Protein AF-A0A9E2TN38-F1 (afdb_monomer)

Mean predicted aligned error: 9.74 Å

pLDDT: mean 82.42, std 18.98, range [33.12, 97.62]

Solvent-accessible surface area (backbone atoms only — not comparable to full-atom values): 7279 Å² total; per-residue (Å²): 132,86,80,56,70,66,29,65,78,67,72,39,54,69,67,56,50,52,53,54,35,73,73,31,70,67,49,45,53,52,51,51,49,50,50,48,44,53,52,50,49,54,51,50,53,52,35,33,77,68,70,55,26,79,51,73,49,82,45,96,49,91,95,54,53,38,27,42,36,30,42,86,90,41,82,42,79,38,77,75,68,48,71,71,44,96,57,72,71,48,88,74,89,35,68,48,62,57,83,76,68,97,63,82,68,82,67,94,68,86,79,73,86,77,77,131

Nearest PDB structures (foldseek):
  2ost-assembly1_D  TM=7.278E-01  e=1.821E-01  Synechocystis sp. PCC 6803
  1f2u-assembly1_D  TM=4.866E-01  e=2.113E+00  Pyrococcus furiosus
  5z58-assembly1_A  TM=6.249E-01  e=6.099E+00  Homo sapiens
  5z57-assembly1_A  TM=6.249E-01  e=9.076E+00  Homo sapiens
  5z56-assembly1_A  TM=6.249E-01  e=9.076E+00  Homo sapiens

Foldseek 3Di:
DDADVVCVVVVHGPVVVVVVCVVDPLSVQVVVQVVQLVVVVVVLVVCVVVVQWVDKDADPDPPAARMWTQGPNDTDGHHGWDFPDPDQDDPVGDTHTDPDDPDPPPDPDPPDPDDD

Secondary structure (DSSP, 8-state):
----HHHHHTTS-HHHHHHHHHH-HHHHHHHHHHHHHHHHHHHHHHHHHTTS-S-EEE---TTS-SEEEEETTEEEEE----BS-SS--STTT---B----S---SS---------

Sequence (116 aa):
MRTHPLEHDLNADASDILSAIQKGFRTIIDVKGKLAEYFLLKEIQRLKRKGLVAEFVWTDKDGQPDFLVECQGHPLKIECKNIRSRQLFRSPPSYRIELQKTRNSKDGTNTRGSTK

Radius of gyration: 17.98 Å; Cα contacts (8 Å, |Δi|>4): 111; chains: 1; bounding box: 35×46×44 Å

Structure (mmCIF, N/CA/C/O backbone):
data_AF-A0A9E2TN38-F1
#
_entry.id   AF-A0A9E2TN38-F1
#
loop_
_atom_site.group_PDB
_atom_site.id
_atom_site.type_symbol
_atom_site.label_atom_id
_atom_site.label_alt_id
_atom_site.label_comp_id
_atom_site.label_asym_id
_atom_site.label_entity_id
_atom_site.label_seq_id
_atom_site.pdbx_PDB_ins_code
_atom_site.Cartn_x
_atom_site.Cartn_y
_atom_site.Cartn_z
_atom_site.occupancy
_atom_site.B_iso_or_equiv
_atom_site.auth_seq_id
_atom_site.auth_comp_id
_atom_site.auth_asym_id
_atom_site.auth_atom_id
_atom_site.pdbx_PDB_model_num
ATOM 1 N N . MET A 1 1 ? 1.215 -22.970 -13.091 1.00 54.19 1 MET A N 1
ATOM 2 C CA . MET A 1 1 ? 1.605 -21.816 -12.251 1.00 54.19 1 MET A CA 1
ATOM 3 C C . MET A 1 1 ? 0.444 -20.840 -12.240 1.00 54.19 1 MET A C 1
ATOM 5 O O . MET A 1 1 ? -0.165 -20.662 -13.285 1.00 54.19 1 MET A O 1
ATOM 9 N N . ARG A 1 2 ? 0.078 -20.281 -11.083 1.00 76.38 2 ARG A N 1
ATOM 10 C CA . ARG A 1 2 ? -0.948 -19.233 -11.017 1.00 76.38 2 ARG A CA 1
ATOM 11 C C . ARG A 1 2 ? -0.258 -17.913 -11.348 1.00 76.38 2 ARG A C 1
ATOM 13 O O . ARG A 1 2 ? 0.601 -17.500 -10.578 1.00 76.38 2 ARG A O 1
ATOM 20 N N . THR A 1 3 ? -0.592 -17.319 -12.486 1.00 84.12 3 THR A N 1
ATOM 21 C CA . THR A 1 3 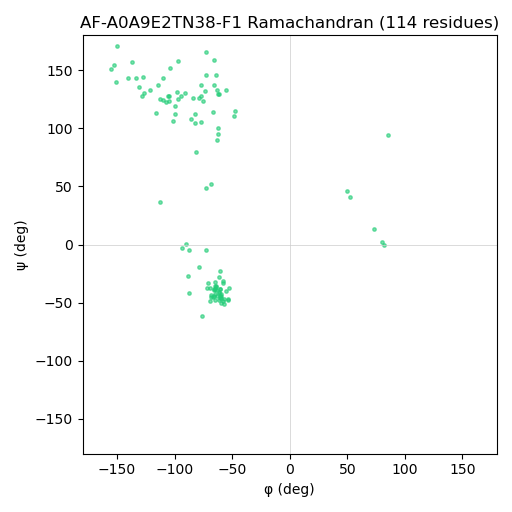? -0.102 -15.994 -12.874 1.00 84.12 3 THR A CA 1
ATOM 22 C C . THR A 1 3 ? -0.651 -14.944 -11.915 1.00 84.12 3 THR A C 1
ATOM 24 O O . THR A 1 3 ? -1.808 -15.004 -11.482 1.00 84.12 3 THR A O 1
ATOM 27 N N . HIS A 1 4 ? 0.208 -14.017 -11.512 1.00 91.62 4 HIS A N 1
ATOM 28 C CA . HIS A 1 4 ? -0.164 -12.904 -10.659 1.00 91.62 4 HIS A CA 1
ATOM 29 C C . HIS A 1 4 ? -0.901 -11.852 -11.509 1.00 91.62 4 HIS A C 1
ATOM 31 O O . HIS A 1 4 ? -0.439 -11.549 -12.604 1.00 91.62 4 HIS A O 1
ATOM 37 N N . PRO A 1 5 ? -2.007 -11.242 -11.037 1.00 94.69 5 PRO A N 1
ATOM 38 C CA . PRO A 1 5 ? -2.753 -10.246 -11.821 1.00 94.69 5 PRO A CA 1
ATOM 39 C C . PRO A 1 5 ? -1.882 -9.103 -12.360 1.00 94.69 5 PRO A C 1
ATOM 41 O O . PRO A 1 5 ? -2.020 -8.704 -13.507 1.00 94.69 5 PRO A O 1
ATOM 44 N N . LEU A 1 6 ? -0.901 -8.660 -11.569 1.00 93.75 6 LEU A N 1
ATOM 45 C CA . LEU A 1 6 ? 0.049 -7.624 -11.986 1.00 93.75 6 LEU A CA 1
ATOM 46 C C . LEU A 1 6 ? 0.899 -8.013 -13.212 1.00 93.75 6 LEU A C 1
ATOM 48 O O . LEU A 1 6 ? 1.313 -7.127 -13.947 1.00 93.75 6 LEU A O 1
ATOM 52 N N . GLU A 1 7 ? 1.154 -9.305 -13.447 1.00 96.25 7 GLU A N 1
ATOM 53 C CA . GLU A 1 7 ? 1.858 -9.757 -14.660 1.00 96.25 7 GLU A CA 1
ATOM 54 C C . GLU A 1 7 ? 1.024 -9.479 -15.915 1.00 96.25 7 GLU A C 1
ATOM 56 O O . GLU A 1 7 ? 1.544 -9.045 -16.941 1.00 96.25 7 GLU A O 1
ATOM 61 N N . HIS A 1 8 ? -0.294 -9.664 -15.814 1.00 95.25 8 HIS A N 1
ATOM 62 C CA . HIS A 1 8 ? -1.226 -9.308 -16.877 1.00 95.25 8 HIS A CA 1
ATOM 63 C C . HIS A 1 8 ? -1.319 -7.786 -17.045 1.00 95.25 8 HIS A C 1
ATOM 65 O O . HIS A 1 8 ? -1.176 -7.284 -18.157 1.00 95.25 8 HIS A O 1
ATOM 71 N N . ASP A 1 9 ? -1.502 -7.044 -15.950 1.00 95.25 9 ASP A N 1
ATOM 72 C CA . ASP A 1 9 ? -1.697 -5.588 -16.000 1.00 95.25 9 ASP A CA 1
ATOM 73 C C . ASP A 1 9 ? -0.466 -4.836 -16.525 1.00 95.25 9 ASP A C 1
ATOM 75 O O . ASP A 1 9 ? -0.600 -3.806 -17.185 1.00 95.25 9 ASP A O 1
ATOM 79 N N . LEU A 1 10 ? 0.737 -5.350 -16.249 1.00 95.19 10 LEU A N 1
ATOM 80 C CA . LEU A 1 10 ? 1.997 -4.784 -16.738 1.00 95.19 10 LEU A CA 1
ATOM 81 C C . LEU A 1 10 ? 2.481 -5.413 -18.049 1.00 95.19 10 LEU A C 1
ATOM 83 O O . LEU A 1 10 ? 3.491 -4.961 -18.587 1.00 95.19 10 LEU A O 1
ATOM 87 N N . ASN A 1 11 ? 1.772 -6.421 -18.566 1.00 96.31 11 ASN A N 1
ATOM 88 C CA . ASN A 1 11 ? 2.134 -7.161 -19.773 1.00 96.31 11 ASN A CA 1
ATOM 89 C C . ASN A 1 11 ? 3.597 -7.655 -19.757 1.00 96.31 11 ASN A C 1
ATOM 91 O O . ASN A 1 11 ? 4.346 -7.483 -20.720 1.00 96.31 11 ASN A O 1
ATOM 95 N N . ALA A 1 12 ? 4.015 -8.225 -18.628 1.00 95.88 12 ALA A N 1
ATOM 96 C CA . ALA A 1 12 ? 5.362 -8.738 -18.399 1.00 95.88 12 ALA A CA 1
ATOM 97 C C . ALA A 1 12 ? 5.321 -9.815 -17.309 1.00 95.88 12 ALA A C 1
ATOM 99 O O . ALA A 1 12 ? 4.479 -9.758 -16.413 1.00 95.88 12 ALA A O 1
ATOM 100 N N . ASP A 1 13 ? 6.230 -10.787 -17.351 1.00 96.25 13 ASP A N 1
ATOM 101 C CA . ASP A 1 13 ? 6.327 -11.767 -16.270 1.00 96.25 13 ASP A CA 1
ATOM 102 C C . ASP A 1 13 ? 6.944 -11.160 -14.996 1.00 96.25 13 ASP A C 1
ATOM 104 O O . ASP A 1 13 ? 7.536 -10.074 -14.993 1.00 96.25 13 ASP A O 1
ATOM 108 N N . ALA A 1 14 ? 6.804 -11.865 -13.874 1.00 95.50 14 ALA A N 1
ATOM 109 C CA . ALA A 1 14 ? 7.311 -11.410 -12.588 1.00 95.50 14 ALA A CA 1
ATOM 110 C C . ALA A 1 14 ? 8.827 -11.151 -12.598 1.00 95.50 14 ALA A C 1
ATOM 112 O O . ALA A 1 14 ? 9.291 -10.247 -11.902 1.00 95.50 14 ALA A O 1
ATOM 113 N N . SER A 1 15 ? 9.606 -11.917 -13.367 1.00 96.44 15 SER A N 1
ATOM 114 C CA . SER A 1 15 ? 11.058 -11.745 -13.449 1.00 96.44 15 SER A CA 1
ATOM 115 C C . SER A 1 15 ? 11.415 -10.432 -14.145 1.00 96.44 15 SER A C 1
ATOM 117 O O . SER A 1 15 ? 12.240 -9.667 -13.633 1.00 96.44 15 SER A O 1
ATOM 119 N N . ASP A 1 16 ? 10.756 -10.127 -15.260 1.00 97.25 16 ASP A N 1
ATOM 120 C CA . ASP A 1 16 ? 10.933 -8.877 -15.995 1.00 97.25 16 ASP A CA 1
ATOM 121 C C . ASP A 1 16 ? 10.470 -7.668 -15.175 1.00 97.25 16 ASP A C 1
ATOM 123 O O . ASP A 1 16 ? 11.190 -6.667 -15.090 1.00 97.25 16 ASP A O 1
ATOM 127 N N . ILE A 1 17 ? 9.331 -7.772 -14.478 1.00 96.81 17 ILE A N 1
ATOM 128 C CA . ILE A 1 17 ? 8.829 -6.718 -13.579 1.00 96.81 17 ILE A CA 1
ATOM 129 C C . ILE A 1 17 ? 9.842 -6.425 -12.467 1.00 96.81 17 ILE A C 1
ATOM 131 O O . ILE A 1 17 ? 10.203 -5.267 -12.234 1.00 96.81 17 ILE A O 1
ATOM 135 N N . LEU A 1 18 ? 10.332 -7.459 -11.778 1.00 96.94 18 LEU A N 1
ATOM 136 C CA . LEU A 1 18 ? 11.302 -7.296 -10.693 1.00 96.94 18 LEU A CA 1
ATOM 137 C C . LEU A 1 18 ? 12.636 -6.741 -11.208 1.00 96.94 18 LEU A C 1
ATOM 139 O O . LEU A 1 18 ? 13.226 -5.866 -10.567 1.00 96.94 18 LEU A O 1
ATOM 143 N N . SER A 1 19 ? 13.073 -7.179 -12.390 1.00 97.50 19 SER A N 1
ATOM 144 C CA . SER A 1 19 ? 14.274 -6.668 -13.058 1.00 97.50 19 SER A CA 1
ATOM 145 C C . SER A 1 19 ? 14.135 -5.192 -13.442 1.00 97.50 19 SER A C 1
ATOM 147 O O . SER A 1 19 ? 15.086 -4.418 -13.294 1.00 97.50 19 SER A O 1
ATOM 149 N N . ALA A 1 20 ? 12.954 -4.770 -13.900 1.00 96.44 20 ALA A N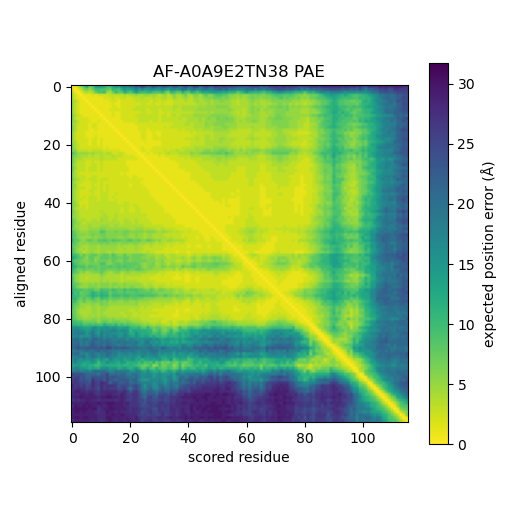 1
ATOM 150 C CA . ALA A 1 20 ? 12.654 -3.373 -14.195 1.00 96.44 20 ALA A CA 1
ATOM 151 C C . ALA A 1 20 ? 12.652 -2.513 -12.920 1.00 96.44 20 ALA A C 1
ATOM 153 O O . ALA A 1 20 ? 13.286 -1.455 -12.895 1.00 96.44 20 ALA A O 1
ATOM 154 N N . ILE A 1 21 ? 12.020 -2.989 -11.837 1.00 96.31 21 ILE A N 1
ATOM 155 C CA . ILE A 1 21 ? 12.036 -2.320 -10.526 1.00 96.31 21 ILE A CA 1
ATOM 156 C C . ILE A 1 21 ? 13.476 -2.145 -10.038 1.00 96.31 21 ILE A C 1
ATOM 158 O O . ILE A 1 21 ? 13.856 -1.038 -9.668 1.00 96.31 21 ILE A O 1
ATOM 162 N N . GLN A 1 22 ? 14.296 -3.201 -10.082 1.00 95.75 22 GLN A N 1
ATOM 163 C CA . GLN A 1 22 ? 15.682 -3.174 -9.604 1.00 95.75 22 GLN 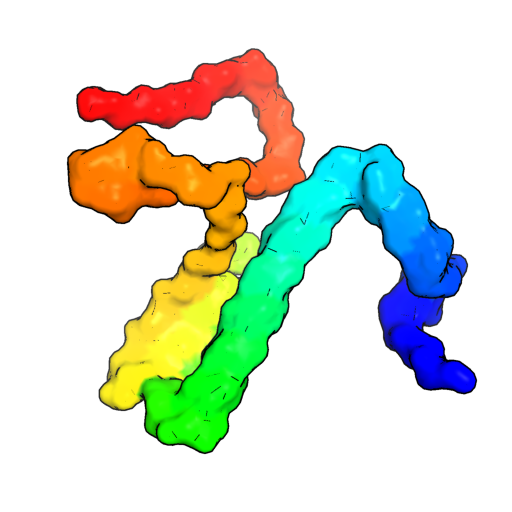A CA 1
ATOM 164 C C . GLN A 1 22 ? 16.544 -2.107 -10.303 1.00 95.75 22 GLN A C 1
ATOM 166 O O . GLN A 1 22 ? 17.455 -1.549 -9.691 1.00 95.75 22 GLN A O 1
ATOM 171 N N . LYS A 1 23 ? 16.271 -1.801 -11.575 1.00 95.00 23 LYS A N 1
ATOM 172 C CA . LYS A 1 23 ? 17.019 -0.791 -12.341 1.00 95.00 23 LYS A CA 1
ATOM 173 C C . LYS A 1 23 ? 16.595 0.649 -12.022 1.00 95.00 23 LYS A C 1
ATOM 175 O O . LYS A 1 23 ? 17.354 1.578 -12.289 1.00 95.00 23 LYS A O 1
ATOM 180 N N . GLY A 1 24 ? 15.409 0.859 -11.449 1.00 91.06 24 GLY A N 1
ATOM 181 C CA . GLY A 1 24 ? 14.864 2.185 -11.158 1.00 91.06 24 GLY A CA 1
ATOM 182 C C . GLY A 1 24 ? 15.000 2.575 -9.688 1.00 91.06 24 GLY A C 1
ATOM 183 O O . GLY A 1 24 ? 14.213 2.126 -8.862 1.00 91.06 24 GLY A O 1
ATOM 184 N N . PHE A 1 25 ? 15.920 3.490 -9.347 1.00 87.69 25 PHE A N 1
ATOM 185 C CA . PHE A 1 25 ? 16.082 3.956 -7.956 1.00 87.69 25 PHE A CA 1
ATOM 186 C C . PHE A 1 25 ? 14.765 4.463 -7.342 1.00 87.69 25 PHE A C 1
ATOM 188 O O . PHE A 1 25 ? 14.411 4.059 -6.238 1.00 87.69 25 PHE A O 1
ATOM 195 N N . ARG A 1 26 ? 14.012 5.306 -8.066 1.00 88.25 26 ARG A N 1
ATOM 196 C CA . ARG A 1 26 ? 12.709 5.818 -7.599 1.00 88.25 26 ARG A CA 1
ATOM 197 C C . ARG A 1 26 ? 11.698 4.690 -7.413 1.00 88.25 26 ARG A C 1
ATOM 199 O O . ARG A 1 26 ? 11.075 4.617 -6.364 1.00 88.25 26 ARG A O 1
ATOM 206 N N . THR A 1 27 ? 11.636 3.767 -8.370 1.00 93.06 27 THR A N 1
ATOM 207 C CA . THR A 1 27 ? 10.753 2.600 -8.320 1.00 93.06 27 THR A CA 1
ATOM 208 C C . THR A 1 27 ? 11.038 1.722 -7.103 1.00 93.06 27 THR A C 1
ATOM 210 O O . THR A 1 27 ? 10.107 1.312 -6.421 1.00 93.06 27 THR A O 1
ATOM 213 N N . ILE A 1 28 ? 12.310 1.479 -6.765 1.00 92.88 28 ILE A N 1
ATOM 214 C CA . ILE A 1 28 ? 12.677 0.743 -5.544 1.00 92.88 28 ILE A CA 1
ATOM 215 C C . ILE A 1 28 ? 12.148 1.451 -4.295 1.00 92.88 28 ILE A C 1
ATOM 217 O O . ILE A 1 28 ? 11.645 0.787 -3.390 1.00 92.88 28 ILE A O 1
ATOM 221 N N . ILE A 1 29 ? 12.295 2.776 -4.209 1.00 88.69 29 ILE A N 1
ATOM 222 C CA . ILE A 1 29 ? 11.823 3.548 -3.053 1.00 88.69 29 ILE A CA 1
ATOM 223 C C . ILE A 1 29 ? 10.293 3.505 -2.955 1.00 88.69 29 ILE A C 1
ATOM 225 O O . ILE A 1 29 ? 9.772 3.217 -1.878 1.00 88.69 29 ILE A O 1
ATOM 229 N N . ASP A 1 30 ? 9.582 3.685 -4.069 1.00 90.38 30 ASP A N 1
ATOM 230 C CA . ASP A 1 30 ? 8.117 3.601 -4.115 1.00 90.38 30 ASP A CA 1
ATOM 231 C C . ASP A 1 30 ? 7.621 2.206 -3.709 1.00 90.38 30 ASP A C 1
ATOM 233 O O . ASP A 1 30 ? 6.766 2.071 -2.830 1.00 90.38 30 ASP A O 1
ATOM 237 N N . VAL A 1 31 ? 8.220 1.147 -4.268 1.00 93.81 31 VAL A N 1
ATOM 238 C CA . VAL A 1 31 ? 7.894 -0.246 -3.924 1.00 93.81 31 VAL A CA 1
ATOM 239 C C . VAL A 1 31 ? 8.177 -0.524 -2.451 1.00 93.81 31 VAL A C 1
ATOM 241 O O . VAL A 1 31 ? 7.365 -1.163 -1.786 1.00 93.81 31 VAL A O 1
ATOM 244 N N . LYS A 1 32 ? 9.286 -0.02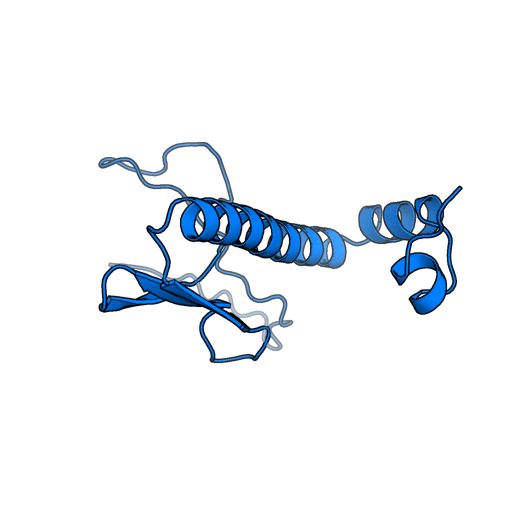0 -1.894 1.00 91.62 32 LYS A N 1
ATOM 245 C CA . LYS A 1 32 ? 9.562 -0.135 -0.454 1.00 91.62 32 LYS A CA 1
ATOM 246 C C . LYS A 1 32 ? 8.476 0.534 0.381 1.00 91.62 32 LYS A C 1
ATOM 248 O O . LYS A 1 32 ? 8.047 -0.058 1.370 1.00 91.62 32 LYS A O 1
ATOM 253 N N . GLY A 1 33 ? 8.059 1.749 0.022 1.00 91.25 33 GLY A N 1
ATOM 254 C CA . GLY A 1 33 ? 6.973 2.463 0.701 1.00 91.25 33 GLY A CA 1
ATOM 255 C C . GLY A 1 33 ? 5.682 1.646 0.699 1.00 91.25 33 GLY A C 1
ATOM 256 O O . GLY A 1 33 ? 5.141 1.339 1.760 1.00 91.25 33 GLY A O 1
ATOM 257 N N . LYS A 1 34 ? 5.274 1.168 -0.480 1.00 93.38 34 LYS A N 1
ATOM 258 C CA . LYS A 1 34 ? 4.061 0.358 -0.639 1.00 93.38 34 LYS A CA 1
ATOM 259 C C . LYS A 1 34 ? 4.128 -0.992 0.067 1.00 93.38 34 LYS A C 1
ATOM 261 O O . LYS A 1 34 ? 3.135 -1.431 0.641 1.00 93.38 34 LYS A O 1
ATOM 266 N N . LEU A 1 35 ? 5.292 -1.640 0.098 1.00 94.50 35 LEU A N 1
ATOM 267 C CA . LEU A 1 35 ? 5.486 -2.865 0.877 1.00 94.50 35 LEU A CA 1
ATOM 268 C C . LEU A 1 35 ? 5.343 -2.621 2.384 1.00 94.50 35 LEU A C 1
ATOM 270 O O . LEU A 1 35 ? 4.808 -3.483 3.078 1.00 94.50 35 LEU A O 1
ATOM 274 N N . ALA A 1 36 ? 5.775 -1.465 2.893 1.00 92.75 36 ALA A N 1
ATOM 275 C CA . ALA A 1 36 ? 5.607 -1.117 4.302 1.00 92.75 36 ALA A CA 1
ATOM 276 C C . ALA A 1 36 ? 4.125 -0.967 4.674 1.00 92.75 36 ALA A C 1
ATOM 278 O O . ALA A 1 36 ? 3.674 -1.589 5.638 1.00 92.75 36 ALA A O 1
ATOM 279 N N . GLU A 1 37 ? 3.357 -0.226 3.867 1.00 95.06 37 GLU A N 1
ATOM 280 C CA . GLU A 1 37 ? 1.899 -0.119 4.014 1.00 95.06 37 GLU A CA 1
ATOM 281 C C . GLU A 1 37 ? 1.238 -1.503 3.942 1.00 95.06 37 GLU A C 1
ATOM 283 O O . GLU A 1 37 ? 0.444 -1.869 4.807 1.00 95.06 37 GLU A O 1
ATOM 288 N N . TYR A 1 38 ? 1.619 -2.324 2.961 1.00 95.94 38 TYR A N 1
ATOM 289 C CA . TYR A 1 38 ? 1.063 -3.664 2.785 1.00 95.94 38 TYR A CA 1
ATOM 290 C C . TYR A 1 38 ? 1.370 -4.607 3.960 1.00 95.94 38 TYR A C 1
ATOM 292 O O . TYR A 1 38 ? 0.537 -5.430 4.346 1.00 95.94 38 TYR A O 1
ATOM 300 N N . PHE A 1 39 ? 2.552 -4.511 4.569 1.00 96.00 39 PHE A N 1
ATOM 301 C CA . PHE A 1 39 ? 2.868 -5.286 5.769 1.00 96.00 39 PHE A CA 1
ATOM 302 C C . PHE A 1 39 ? 2.118 -4.774 6.998 1.00 96.00 39 PHE A C 1
ATOM 304 O O . PHE A 1 39 ? 1.628 -5.589 7.782 1.00 96.00 39 PHE A O 1
ATOM 311 N N . LEU A 1 40 ? 1.940 -3.458 7.132 1.00 95.94 40 LEU A N 1
ATOM 312 C CA . LEU A 1 40 ? 1.088 -2.889 8.174 1.00 95.94 40 LEU A CA 1
ATOM 313 C C . LEU A 1 40 ? -0.369 -3.356 8.023 1.00 95.94 40 LEU A C 1
ATOM 315 O O . LEU A 1 40 ? -0.977 -3.761 9.013 1.00 95.94 40 LEU A O 1
ATOM 319 N N . LEU A 1 41 ? -0.900 -3.407 6.797 1.00 97.00 41 LEU A N 1
ATOM 320 C CA . LEU A 1 41 ? -2.219 -3.977 6.507 1.00 97.00 41 LEU A CA 1
ATOM 321 C C . LEU A 1 41 ? -2.343 -5.408 7.046 1.00 97.00 41 LEU A C 1
ATOM 323 O O . LEU A 1 41 ? -3.329 -5.728 7.710 1.00 97.00 41 LEU A O 1
ATOM 327 N N . LYS A 1 42 ? -1.353 -6.273 6.791 1.00 97.50 42 LYS A N 1
ATOM 328 C CA . LYS A 1 42 ? -1.367 -7.661 7.285 1.00 97.50 42 LYS A CA 1
ATOM 329 C C . LYS A 1 42 ? -1.403 -7.728 8.812 1.00 97.50 42 LYS A C 1
ATOM 331 O O . LYS A 1 42 ? -2.107 -8.575 9.369 1.00 97.50 42 LYS A O 1
ATOM 336 N N . GLU A 1 43 ? -0.689 -6.835 9.492 1.00 96.94 43 GLU A N 1
ATOM 337 C CA . GLU A 1 43 ? -0.733 -6.738 10.952 1.00 96.94 43 GLU A CA 1
ATOM 338 C C . GLU A 1 43 ? -2.093 -6.241 11.454 1.00 96.94 43 GLU A C 1
ATOM 340 O O . GLU A 1 43 ? -2.655 -6.850 12.365 1.00 96.94 43 GLU A O 1
ATOM 345 N N . ILE A 1 44 ? -2.684 -5.220 10.827 1.00 96.44 44 ILE A N 1
ATOM 346 C CA . ILE A 1 44 ? -4.037 -4.742 11.159 1.00 96.44 44 ILE A CA 1
ATOM 347 C C . ILE A 1 44 ? -5.066 -5.865 10.951 1.00 96.44 44 ILE A C 1
ATOM 349 O O . ILE A 1 44 ? -5.875 -6.134 11.837 1.00 96.44 44 ILE A O 1
ATOM 353 N N . GLN A 1 45 ? -4.991 -6.608 9.843 1.00 97.31 45 GLN A N 1
ATOM 354 C CA . GLN A 1 45 ? -5.836 -7.782 9.590 1.00 97.31 45 GLN A CA 1
ATOM 355 C C . GLN A 1 45 ? -5.645 -8.875 10.652 1.00 97.31 45 GLN A C 1
ATOM 357 O O . GLN A 1 45 ? -6.601 -9.533 11.071 1.00 97.31 45 GLN A O 1
ATOM 362 N N . ARG A 1 46 ? -4.409 -9.093 11.119 1.00 97.62 46 ARG A N 1
ATOM 363 C CA . ARG A 1 46 ? -4.120 -10.013 12.227 1.00 97.62 46 ARG A CA 1
ATOM 364 C C . ARG A 1 46 ? -4.732 -9.519 13.542 1.00 97.62 46 ARG A C 1
ATOM 366 O O . ARG A 1 46 ? -5.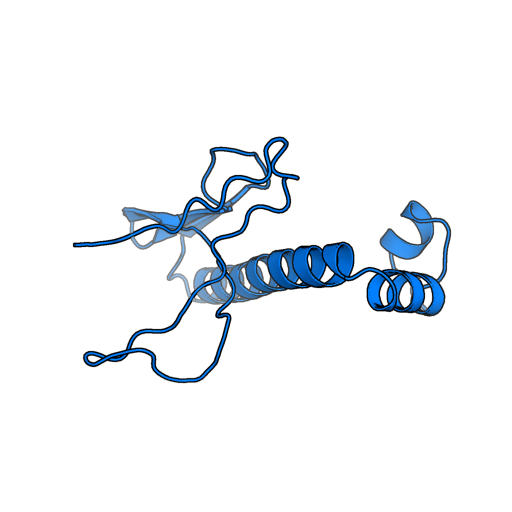218 -10.347 14.308 1.00 97.62 46 ARG A O 1
ATOM 373 N N . LEU A 1 47 ? -4.715 -8.215 13.817 1.00 96.12 47 LEU A N 1
ATOM 374 C CA . LEU A 1 47 ? -5.343 -7.617 15.002 1.00 96.12 47 LEU A CA 1
ATOM 375 C C . LEU A 1 47 ? -6.874 -7.673 14.933 1.00 96.12 47 LEU A C 1
ATOM 377 O O . LEU A 1 47 ? -7.504 -7.989 15.941 1.00 96.12 47 LEU A O 1
ATOM 381 N N . LYS A 1 48 ? -7.461 -7.484 13.746 1.00 96.12 48 LYS A N 1
ATOM 382 C CA . LYS A 1 48 ? -8.898 -7.670 13.507 1.00 96.12 48 LYS A CA 1
ATOM 383 C C . LYS A 1 48 ? -9.338 -9.101 13.801 1.00 96.12 48 LYS A C 1
ATOM 385 O O . LYS A 1 48 ? -10.276 -9.314 14.558 1.00 96.12 48 LYS A O 1
ATOM 390 N N . ARG A 1 49 ? -8.588 -10.101 13.321 1.00 96.69 49 ARG A N 1
ATOM 391 C CA . ARG A 1 49 ? -8.836 -11.520 13.655 1.00 96.69 49 ARG A CA 1
ATOM 392 C C . ARG A 1 49 ? -8.739 -11.834 15.153 1.00 96.69 49 ARG A C 1
ATOM 394 O O . ARG A 1 49 ? -9.308 -12.826 15.590 1.00 96.69 49 ARG A O 1
ATOM 401 N N . LYS A 1 50 ? -8.026 -11.016 15.934 1.00 96.19 50 LYS A N 1
ATOM 402 C CA . LYS A 1 50 ? -7.935 -11.128 17.400 1.00 96.19 50 LYS A CA 1
ATOM 403 C C . LYS A 1 50 ? -9.016 -10.327 18.142 1.00 96.19 50 LYS A C 1
ATOM 405 O O . LYS A 1 50 ? -8.992 -10.310 19.366 1.00 96.19 50 LYS A O 1
ATOM 410 N N . GLY A 1 51 ? -9.914 -9.638 17.433 1.00 94.81 51 GLY A N 1
ATOM 411 C CA . GLY A 1 51 ? -10.948 -8.786 18.029 1.00 94.81 51 GLY A CA 1
ATOM 412 C C . GLY A 1 51 ? -10.433 -7.469 18.622 1.00 94.81 51 GLY A C 1
ATOM 413 O O . GLY A 1 51 ? -11.159 -6.815 19.360 1.00 94.81 51 GLY A O 1
ATOM 414 N N . LEU A 1 52 ? -9.187 -7.073 18.331 1.00 94.44 52 LEU A N 1
ATOM 415 C CA . LEU A 1 52 ? -8.595 -5.825 18.843 1.00 94.44 52 LEU A CA 1
ATOM 416 C C . LEU A 1 52 ? -8.882 -4.618 17.942 1.00 94.44 52 LEU A C 1
ATOM 418 O O . LEU A 1 52 ? -8.904 -3.483 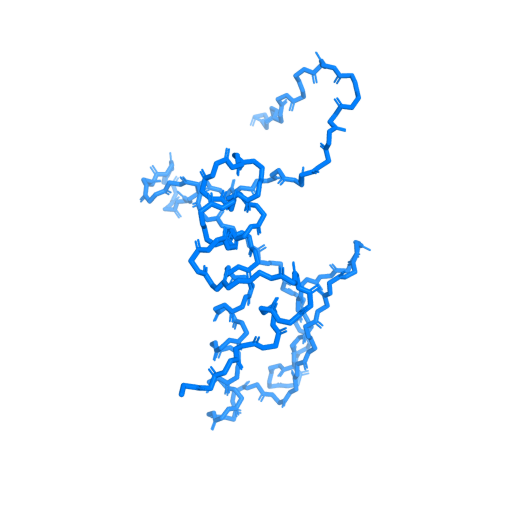18.410 1.00 94.44 52 LEU A O 1
ATOM 422 N N . VAL A 1 53 ? -9.092 -4.880 16.653 1.00 96.06 53 VAL A N 1
ATOM 423 C CA . VAL A 1 53 ? -9.529 -3.905 15.650 1.00 96.06 53 VAL A CA 1
ATOM 424 C C . VAL A 1 53 ? -10.931 -4.307 15.219 1.00 96.06 53 VAL A C 1
ATOM 426 O O . VAL A 1 53 ? -11.122 -5.446 14.790 1.00 96.06 53 VAL A O 1
ATOM 429 N N . ALA A 1 54 ? -11.888 -3.392 15.321 1.00 94.69 54 ALA A N 1
ATOM 430 C CA . ALA A 1 54 ? -13.242 -3.617 14.831 1.00 94.69 54 ALA A CA 1
ATOM 431 C C . ALA A 1 54 ? -13.257 -3.493 13.301 1.00 94.69 54 ALA A C 1
ATOM 433 O O . ALA A 1 54 ? -13.469 -4.467 12.576 1.00 94.69 54 ALA A O 1
ATOM 434 N N . GLU A 1 55 ? -12.901 -2.313 12.800 1.00 95.00 55 GLU A N 1
ATOM 435 C CA . GLU A 1 55 ? -12.904 -1.987 11.378 1.00 95.00 55 GLU A CA 1
ATOM 436 C C . GLU A 1 55 ? -11.653 -1.210 10.969 1.00 95.00 55 GLU A C 1
ATOM 438 O O . GLU A 1 55 ? -10.978 -0.596 11.797 1.00 95.00 55 GLU A O 1
ATOM 443 N N . PHE A 1 56 ? -11.311 -1.266 9.680 1.00 96.94 56 PHE A N 1
ATOM 444 C CA . PHE A 1 56 ? -10.234 -0.453 9.126 1.00 96.94 56 PHE A CA 1
ATOM 445 C C . PHE A 1 56 ? -10.441 -0.151 7.638 1.00 96.94 56 PHE A C 1
ATOM 447 O O . PHE A 1 56 ? -11.051 -0.933 6.910 1.00 96.94 56 PHE A O 1
ATOM 454 N N . VAL A 1 57 ? -9.862 0.959 7.183 1.00 96.56 57 VAL A N 1
ATOM 455 C CA . VAL A 1 57 ? -9.813 1.387 5.780 1.00 96.56 57 VAL A CA 1
ATOM 456 C C . VAL A 1 57 ? -8.363 1.701 5.419 1.00 96.56 57 VAL A C 1
ATOM 458 O O . VAL A 1 57 ? -7.719 2.482 6.117 1.00 96.56 57 VAL A O 1
ATOM 461 N N . TRP A 1 58 ? -7.860 1.103 4.336 1.00 96.19 58 TRP A N 1
ATOM 462 C CA . TRP A 1 58 ? -6.583 1.472 3.712 1.00 96.19 58 TRP A CA 1
ATOM 463 C C . TRP A 1 58 ? -6.857 2.469 2.583 1.00 96.19 58 TRP A C 1
ATOM 465 O O . TRP A 1 58 ? -7.701 2.209 1.724 1.00 96.19 58 TRP A O 1
ATOM 475 N N . THR A 1 59 ? -6.171 3.609 2.598 1.00 92.25 59 THR A N 1
ATOM 476 C CA . THR A 1 59 ? -6.371 4.707 1.649 1.00 92.25 59 THR A CA 1
ATOM 477 C C . THR A 1 59 ? -5.071 4.999 0.908 1.00 92.25 59 THR A C 1
ATOM 479 O O . THR A 1 59 ? -4.035 5.157 1.534 1.00 92.25 59 THR A O 1
ATOM 482 N N . ASP A 1 60 ? -5.140 5.134 -0.419 1.00 86.62 60 ASP A N 1
ATOM 483 C CA . ASP A 1 60 ? -4.012 5.564 -1.267 1.00 86.62 60 ASP A CA 1
ATOM 484 C C . ASP A 1 60 ? -4.271 6.948 -1.890 1.00 86.62 60 ASP A C 1
ATOM 486 O O . ASP A 1 60 ? -4.010 7.208 -3.062 1.00 86.62 60 ASP A O 1
ATOM 490 N N . LYS A 1 61 ? -4.924 7.830 -1.126 1.00 87.06 61 LYS A N 1
ATOM 491 C CA . LYS A 1 61 ? -5.306 9.171 -1.579 1.00 87.06 61 LYS A CA 1
ATOM 492 C C . LYS A 1 61 ? -4.403 10.197 -0.926 1.00 87.06 61 LYS A C 1
ATOM 494 O O . LYS A 1 61 ? -4.303 10.260 0.297 1.00 87.06 61 LYS A O 1
ATOM 499 N N . ASP A 1 62 ? -3.816 11.053 -1.749 1.00 81.75 62 ASP A N 1
ATOM 500 C CA . ASP A 1 62 ? -2.998 12.156 -1.266 1.00 81.75 62 ASP A CA 1
ATOM 501 C C . ASP A 1 62 ? -3.778 13.046 -0.282 1.00 81.75 62 ASP A C 1
ATOM 503 O O . ASP A 1 62 ? -4.920 13.438 -0.527 1.00 81.75 62 ASP A O 1
ATOM 507 N N . GLY A 1 63 ? -3.141 13.373 0.844 1.00 83.62 63 GLY A N 1
ATOM 508 C CA . GLY A 1 63 ? -3.732 14.202 1.900 1.00 83.62 63 GLY A CA 1
ATOM 509 C C . GLY A 1 63 ? -4.656 13.452 2.866 1.00 83.62 63 GLY A C 1
ATOM 510 O O . GLY A 1 63 ? -5.166 14.073 3.797 1.00 83.62 63 GLY A O 1
ATOM 511 N N . GLN A 1 64 ? -4.851 12.144 2.679 1.00 90.44 64 GLN A N 1
ATOM 512 C CA . GLN A 1 64 ? -5.504 11.259 3.645 1.00 90.44 64 GLN A CA 1
ATOM 513 C C . GLN A 1 64 ? -4.462 10.401 4.372 1.00 90.44 64 GLN A C 1
ATOM 515 O O . GLN A 1 64 ? -3.418 10.116 3.786 1.00 90.44 64 GLN A O 1
ATOM 520 N N . PRO A 1 65 ? -4.733 9.980 5.623 1.00 91.69 65 PRO A N 1
ATOM 521 C CA . PRO A 1 65 ? -3.883 9.010 6.297 1.00 91.69 65 PRO A CA 1
ATOM 522 C C . PRO A 1 65 ? -3.913 7.670 5.562 1.00 91.69 65 PRO A C 1
ATOM 524 O O . PRO A 1 65 ? -4.969 7.260 5.069 1.00 91.69 65 PRO A O 1
ATOM 527 N N . ASP A 1 66 ? -2.781 6.964 5.568 1.00 93.38 66 ASP A N 1
ATOM 528 C CA . ASP A 1 66 ? -2.663 5.638 4.956 1.00 93.38 66 ASP A CA 1
ATOM 529 C C . ASP A 1 66 ? -3.726 4.681 5.524 1.00 93.38 66 ASP A C 1
ATOM 531 O O . ASP A 1 66 ? -4.358 3.936 4.780 1.00 93.38 66 ASP A O 1
ATOM 535 N N . PHE A 1 67 ? -4.005 4.742 6.834 1.00 96.62 67 PHE A N 1
ATOM 536 C CA . PHE A 1 67 ? -5.074 3.950 7.447 1.00 96.62 67 PHE A CA 1
ATOM 537 C C . PHE A 1 67 ? -5.974 4.755 8.384 1.00 96.62 67 PHE A C 1
ATOM 539 O O . PHE A 1 67 ? -5.522 5.587 9.175 1.00 96.62 67 PHE A O 1
ATOM 546 N N . LEU A 1 68 ? -7.260 4.412 8.348 1.00 96.69 68 LEU A N 1
ATOM 547 C CA . LEU A 1 68 ? -8.238 4.721 9.388 1.00 96.69 68 LEU A CA 1
ATOM 548 C C . LEU A 1 68 ? -8.597 3.410 10.085 1.00 96.69 68 LEU A C 1
ATOM 550 O O . LEU A 1 68 ? -8.980 2.457 9.411 1.00 96.69 68 LEU A O 1
ATOM 554 N N . VAL A 1 69 ? -8.450 3.336 11.406 1.00 96.81 69 VAL A N 1
ATOM 555 C CA . VAL A 1 69 ? -8.651 2.100 12.181 1.00 96.81 69 VAL A CA 1
ATOM 556 C C . VAL A 1 69 ? -9.549 2.379 13.378 1.00 96.81 69 VAL A C 1
ATOM 558 O O . VAL A 1 69 ? -9.334 3.357 14.085 1.00 96.81 69 VAL A O 1
ATOM 561 N N . GLU A 1 70 ? -10.523 1.515 13.641 1.00 96.38 70 GLU A N 1
ATOM 562 C CA . GLU A 1 70 ? -11.317 1.541 14.867 1.00 96.38 70 GLU A CA 1
ATOM 563 C C . GLU A 1 70 ? -10.790 0.490 15.852 1.00 96.38 70 GLU A C 1
ATOM 565 O O . GLU A 1 70 ? -10.900 -0.718 15.625 1.00 96.38 70 GLU A O 1
ATOM 570 N N . CYS A 1 71 ? -10.220 0.953 16.962 1.00 92.88 71 CYS A N 1
ATOM 571 C CA . CYS A 1 71 ? -9.698 0.109 18.033 1.00 92.88 71 CYS A CA 1
ATOM 572 C C . CYS A 1 71 ? -10.503 0.364 19.304 1.00 92.88 71 CYS A C 1
ATOM 574 O O . CYS A 1 71 ? -10.409 1.448 19.872 1.00 92.88 71 CYS A O 1
ATOM 576 N N . GLN A 1 72 ? -11.265 -0.628 19.772 1.00 88.94 72 GLN A N 1
ATOM 577 C CA . GLN A 1 72 ? -12.000 -0.544 21.045 1.00 88.94 72 GLN A CA 1
ATOM 578 C C . GLN A 1 72 ? -12.892 0.715 21.157 1.00 88.94 72 GLN A C 1
ATOM 580 O O . GLN A 1 72 ? -12.930 1.363 22.197 1.00 88.94 72 GLN A O 1
ATOM 585 N N . GLY A 1 73 ? -13.575 1.096 20.070 1.00 89.44 73 GLY A N 1
ATOM 586 C CA . GLY A 1 73 ? -14.418 2.299 20.015 1.00 89.44 73 GLY A CA 1
ATOM 587 C C . GLY A 1 73 ? -13.661 3.618 19.809 1.00 89.44 73 GLY A C 1
ATOM 588 O O . GLY A 1 73 ? -14.281 4.679 19.753 1.00 89.44 73 GLY A O 1
ATOM 589 N N . HIS A 1 74 ? -12.334 3.577 19.661 1.00 93.69 74 HIS A N 1
ATOM 590 C CA . HIS A 1 74 ? -11.515 4.752 19.382 1.00 93.69 74 HIS A CA 1
ATOM 591 C C . HIS A 1 74 ? -11.055 4.784 17.918 1.00 93.69 74 HIS A C 1
ATOM 593 O O . HIS A 1 74 ? -10.381 3.851 17.466 1.00 93.69 74 HIS A O 1
ATOM 599 N N . PRO A 1 75 ? -11.359 5.862 17.171 1.00 95.44 75 PRO A N 1
ATOM 600 C CA . PRO A 1 75 ? -10.848 6.038 15.822 1.00 95.44 75 PRO A CA 1
ATOM 601 C C . PRO A 1 75 ? -9.382 6.490 15.855 1.00 95.44 75 PRO A C 1
ATOM 603 O O . PRO A 1 75 ? -9.028 7.490 16.481 1.00 95.44 75 PRO A O 1
ATOM 606 N N . LEU A 1 76 ? -8.531 5.774 15.129 1.00 95.56 76 LEU A N 1
ATOM 607 C CA . LEU A 1 76 ? -7.111 6.054 14.955 1.00 95.56 76 LEU A CA 1
ATOM 608 C C . LEU A 1 76 ? -6.819 6.404 13.495 1.00 95.56 76 LEU A C 1
ATOM 610 O O . LEU A 1 76 ? -7.295 5.744 12.570 1.00 95.56 76 LEU A O 1
ATOM 614 N N . LYS A 1 77 ? -5.988 7.430 13.300 1.00 96.12 77 LYS A N 1
ATOM 615 C CA . LYS A 1 77 ? -5.400 7.792 12.005 1.00 96.12 77 LYS A CA 1
ATOM 616 C C . LYS A 1 77 ? -3.943 7.354 12.005 1.00 96.12 77 LYS A C 1
ATOM 618 O O . LYS A 1 77 ? -3.218 7.694 12.939 1.00 96.12 77 LYS A O 1
ATOM 623 N N . ILE A 1 78 ? -3.520 6.610 10.988 1.00 94.06 78 ILE A N 1
ATOM 624 C CA . ILE A 1 78 ? -2.178 6.026 10.933 1.00 94.06 78 ILE A CA 1
ATOM 625 C C . ILE A 1 78 ? -1.498 6.406 9.620 1.00 94.06 78 ILE A C 1
ATOM 627 O O . ILE A 1 78 ? -2.055 6.215 8.544 1.00 94.06 78 ILE A O 1
ATOM 631 N N . GLU A 1 79 ? -0.268 6.897 9.745 1.00 92.75 79 GLU A N 1
ATOM 632 C CA . GLU A 1 79 ? 0.677 7.127 8.652 1.00 92.75 79 GLU A CA 1
ATOM 633 C C . GLU A 1 79 ? 1.781 6.067 8.728 1.00 92.75 79 GLU A C 1
ATOM 635 O O . GLU A 1 79 ? 2.471 5.938 9.743 1.00 92.75 79 GLU A O 1
ATOM 640 N N . CYS A 1 80 ? 1.965 5.308 7.655 1.00 91.56 80 CYS A N 1
ATOM 641 C CA . CYS A 1 80 ? 3.042 4.349 7.492 1.00 91.56 80 CYS A CA 1
ATOM 642 C C . CYS A 1 80 ? 4.241 5.029 6.827 1.00 91.56 80 CYS A C 1
ATOM 644 O O . CYS A 1 80 ? 4.123 5.701 5.800 1.00 91.56 80 CYS A O 1
ATOM 646 N N . LYS A 1 81 ? 5.429 4.866 7.411 1.00 87.56 81 LYS A N 1
ATOM 647 C CA . LYS A 1 81 ? 6.687 5.343 6.826 1.00 87.56 81 LYS A CA 1
ATOM 648 C C . LYS A 1 81 ? 7.778 4.314 7.068 1.00 87.56 81 LYS A C 1
ATOM 650 O O . LYS A 1 81 ? 7.850 3.709 8.138 1.00 87.56 81 LYS A O 1
ATOM 655 N N . ASN A 1 82 ? 8.662 4.152 6.089 1.00 84.00 82 ASN A N 1
ATOM 656 C CA . ASN A 1 82 ? 9.831 3.302 6.255 1.00 84.00 82 ASN A CA 1
ATOM 657 C C . ASN A 1 82 ? 10.864 3.939 7.180 1.00 84.00 82 ASN A C 1
ATOM 659 O O . ASN A 1 82 ? 11.093 5.151 7.174 1.00 84.00 82 ASN A O 1
ATOM 663 N N . ILE A 1 83 ? 11.547 3.085 7.933 1.00 82.38 83 ILE A N 1
ATOM 664 C CA . ILE A 1 83 ? 12.737 3.463 8.683 1.00 82.38 83 ILE A CA 1
ATOM 665 C C . ILE A 1 83 ? 13.919 3.514 7.704 1.00 82.38 83 ILE A C 1
ATOM 667 O O . ILE A 1 83 ? 14.208 2.532 7.022 1.00 82.38 83 ILE A O 1
ATOM 671 N N . ARG A 1 84 ? 14.633 4.645 7.651 1.00 71.00 84 ARG A N 1
ATOM 672 C CA . ARG A 1 84 ? 15.806 4.844 6.776 1.00 71.00 84 ARG A CA 1
ATOM 673 C C . ARG A 1 84 ? 17.029 4.055 7.222 1.00 71.00 84 ARG A C 1
ATOM 675 O O . ARG A 1 84 ? 17.848 3.669 6.397 1.00 71.00 84 ARG A O 1
ATOM 682 N N . SER A 1 85 ? 17.190 3.868 8.528 1.00 67.94 85 SER A N 1
ATOM 683 C CA . SER A 1 85 ? 18.306 3.127 9.110 1.00 67.94 85 SER A CA 1
ATOM 684 C C . SER A 1 85 ? 17.880 2.482 10.418 1.00 67.94 85 SER A C 1
ATOM 686 O O . SER A 1 85 ? 17.202 3.108 11.230 1.00 67.94 85 SER A O 1
ATOM 688 N N . ARG A 1 86 ? 18.328 1.244 10.639 1.00 67.44 86 ARG A N 1
ATOM 689 C CA . ARG A 1 86 ? 18.157 0.540 11.918 1.00 67.44 86 ARG A CA 1
ATOM 690 C C . ARG A 1 86 ? 19.060 1.094 13.028 1.00 67.44 86 ARG A C 1
ATOM 692 O O . ARG A 1 86 ? 18.956 0.643 14.161 1.00 67.44 86 ARG A O 1
ATOM 699 N N . GLN A 1 87 ? 19.940 2.051 12.724 1.00 69.88 87 GLN A N 1
ATOM 700 C CA . GLN A 1 87 ? 20.735 2.736 13.739 1.00 69.88 87 GLN A CA 1
ATOM 701 C C . GLN A 1 87 ? 19.869 3.710 14.538 1.00 69.88 87 GLN A C 1
ATOM 703 O O . GLN A 1 87 ? 19.148 4.536 13.970 1.00 69.88 87 GLN A O 1
ATOM 708 N N . LEU A 1 88 ? 19.996 3.630 15.861 1.00 69.06 88 LEU A N 1
ATOM 709 C CA . LEU A 1 88 ? 19.424 4.603 16.780 1.00 69.06 88 LEU A CA 1
ATOM 710 C C . LEU A 1 88 ? 20.036 5.977 16.513 1.00 69.06 88 LEU A C 1
ATOM 712 O O . LEU A 1 88 ? 21.251 6.130 16.419 1.00 69.06 88 LEU A O 1
ATOM 716 N N . PHE A 1 89 ? 19.177 6.977 16.368 1.00 64.56 89 PHE A N 1
ATOM 717 C CA . PHE A 1 89 ? 19.585 8.331 16.031 1.00 64.56 89 PHE A CA 1
ATOM 718 C C . PHE A 1 89 ? 19.936 9.157 17.271 1.00 64.56 89 PHE A C 1
ATOM 720 O O . PHE A 1 89 ? 20.907 9.911 17.233 1.00 64.56 89 PHE A O 1
ATOM 727 N N . ARG A 1 90 ? 19.148 9.048 18.348 1.00 67.94 90 ARG A N 1
ATOM 728 C CA . ARG A 1 90 ? 19.328 9.778 19.619 1.00 67.94 90 ARG A CA 1
ATOM 729 C C . ARG A 1 90 ? 18.802 8.960 20.803 1.00 67.94 90 ARG A C 1
ATOM 731 O O . ARG A 1 90 ? 18.143 7.941 20.594 1.00 67.94 90 ARG A O 1
ATOM 738 N N . SER A 1 91 ? 19.083 9.442 22.017 1.00 62.72 91 SER A N 1
ATOM 739 C CA . SER A 1 91 ? 18.416 9.043 23.265 1.00 62.72 91 SER A CA 1
ATOM 740 C C . SER A 1 91 ? 17.325 10.075 23.612 1.00 62.72 91 SER A C 1
ATOM 742 O O . SER A 1 91 ? 17.634 11.269 23.565 1.00 62.72 91 SER A O 1
ATOM 744 N N . PRO A 1 92 ? 16.076 9.674 23.932 1.00 71.81 92 PRO A N 1
ATOM 745 C CA . PRO A 1 92 ? 15.560 8.301 23.955 1.00 71.81 92 PRO A CA 1
ATOM 746 C C . PRO A 1 92 ? 15.527 7.660 22.550 1.00 71.81 92 PRO A C 1
ATOM 748 O O . PRO A 1 92 ? 15.540 8.398 21.558 1.00 71.81 92 PRO A O 1
ATOM 751 N N . PRO A 1 93 ? 15.506 6.310 22.453 1.00 70.50 93 PRO A N 1
ATOM 752 C CA . PRO A 1 93 ? 15.645 5.571 21.198 1.00 70.50 93 PRO A CA 1
ATOM 753 C C . PRO A 1 93 ? 14.729 6.111 20.098 1.00 70.50 93 PRO A C 1
ATOM 755 O O . PRO A 1 93 ? 13.510 5.976 20.156 1.00 70.50 93 PRO A O 1
ATOM 758 N N . SER A 1 94 ? 15.328 6.728 19.084 1.00 73.00 94 SER A N 1
ATOM 759 C CA . SER A 1 94 ? 14.613 7.305 17.944 1.00 73.00 94 SER A CA 1
ATOM 760 C C . SER A 1 94 ? 15.196 6.791 16.635 1.00 73.00 94 SER A C 1
ATOM 762 O O . SER A 1 94 ? 16.405 6.591 16.517 1.00 73.00 94 SER A O 1
ATOM 764 N N . TYR A 1 95 ? 14.336 6.580 15.641 1.00 73.81 95 TYR A N 1
ATOM 765 C CA . TYR A 1 95 ? 14.726 6.127 14.308 1.00 73.81 95 TYR A CA 1
ATOM 766 C C . TYR A 1 95 ? 14.526 7.247 13.295 1.00 73.81 95 TYR A C 1
ATOM 768 O O . TYR A 1 95 ? 13.559 8.006 13.367 1.00 73.81 95 TYR A O 1
ATOM 776 N N . ARG A 1 96 ? 15.427 7.343 12.313 1.00 74.19 96 ARG A N 1
ATOM 777 C CA . ARG A 1 96 ? 15.199 8.221 11.161 1.00 74.19 96 ARG A CA 1
ATOM 778 C C . ARG A 1 96 ? 14.183 7.562 10.239 1.00 74.19 96 ARG A C 1
ATOM 780 O O . ARG A 1 96 ? 14.427 6.457 9.761 1.00 74.19 96 ARG A O 1
ATOM 787 N N . ILE A 1 97 ? 13.092 8.259 9.957 1.00 74.81 97 ILE A N 1
ATOM 788 C CA . ILE A 1 97 ? 12.078 7.824 8.993 1.00 74.81 97 ILE A CA 1
ATOM 789 C C . ILE A 1 97 ? 12.296 8.479 7.630 1.00 74.81 97 ILE A C 1
ATOM 791 O O . ILE A 1 97 ? 12.959 9.514 7.505 1.00 74.81 97 ILE A O 1
ATOM 795 N N . GLU A 1 98 ? 11.762 7.857 6.589 1.00 72.19 98 GLU A N 1
ATOM 796 C CA . GLU A 1 98 ? 11.781 8.393 5.238 1.00 72.19 98 GLU A CA 1
ATOM 797 C C . GLU A 1 98 ? 10.651 9.408 5.053 1.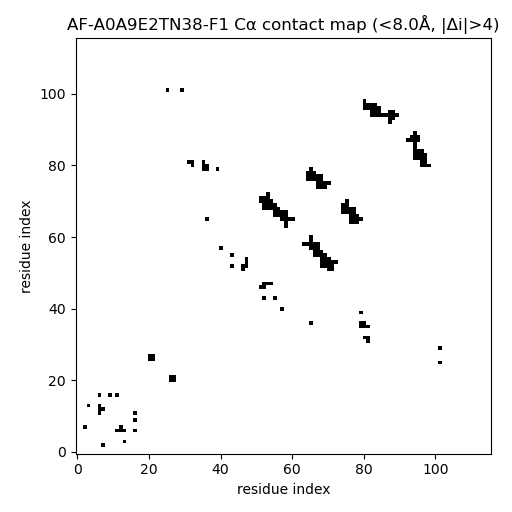00 72.19 98 GLU A C 1
ATOM 799 O O . GLU A 1 98 ? 9.485 9.049 4.962 1.00 72.19 98 GLU A O 1
ATOM 804 N N . LEU A 1 99 ? 11.009 10.697 5.039 1.00 64.62 99 LEU A N 1
ATOM 805 C CA . LEU A 1 99 ? 10.062 11.815 4.902 1.00 64.62 99 LEU A CA 1
ATOM 806 C C . LEU A 1 99 ? 9.759 12.188 3.443 1.00 64.62 99 LEU A C 1
ATOM 808 O O . LEU A 1 99 ? 8.971 13.096 3.185 1.00 64.62 99 LEU A O 1
ATOM 812 N N . GLN A 1 100 ? 10.427 11.556 2.478 1.00 58.31 100 GLN A N 1
ATOM 813 C CA . GLN A 1 100 ? 10.386 12.008 1.095 1.00 58.31 100 GLN A CA 1
ATOM 814 C C . GLN A 1 100 ? 9.175 11.412 0.373 1.00 58.31 100 GLN A C 1
ATOM 816 O O . GLN A 1 100 ? 9.178 10.236 0.028 1.00 58.31 100 GLN A O 1
ATOM 821 N N . LYS A 1 101 ? 8.164 12.244 0.091 1.00 54.97 101 LYS A N 1
ATOM 822 C CA . LYS A 1 101 ? 7.222 11.966 -0.999 1.00 54.97 101 LYS A CA 1
ATOM 823 C C . LYS A 1 101 ? 8.018 11.979 -2.305 1.00 54.97 101 LYS A C 1
ATOM 825 O O . LYS A 1 101 ? 8.792 12.911 -2.529 1.00 54.97 101 LYS A O 1
ATOM 830 N N . THR A 1 102 ? 7.844 10.993 -3.176 1.00 47.41 102 THR A N 1
ATOM 831 C CA . THR A 1 102 ? 8.489 10.922 -4.498 1.00 47.41 102 THR A CA 1
ATOM 832 C C . THR A 1 102 ? 7.885 11.930 -5.485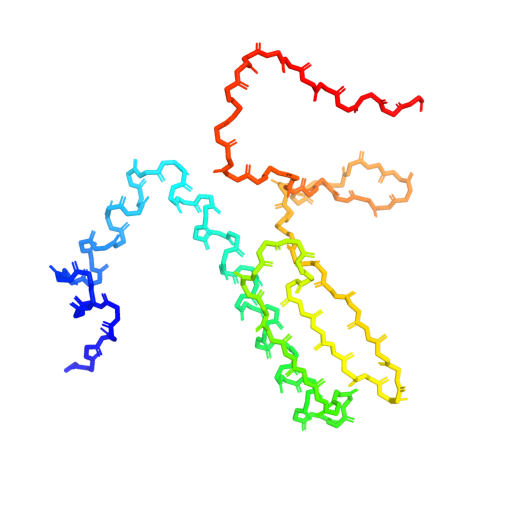 1.00 47.41 102 THR A C 1
ATOM 834 O O . THR A 1 102 ? 7.581 11.623 -6.629 1.00 47.41 102 THR A O 1
ATOM 837 N N . ARG A 1 103 ? 7.743 13.198 -5.079 1.00 43.34 103 ARG A N 1
ATOM 838 C CA . ARG A 1 103 ? 7.553 14.311 -6.009 1.00 43.34 103 ARG A CA 1
ATOM 839 C C . ARG A 1 103 ? 8.897 14.967 -6.252 1.00 43.34 103 ARG A C 1
ATOM 841 O O . ARG A 1 103 ? 9.593 15.368 -5.326 1.00 43.34 103 ARG A O 1
ATOM 848 N N . ASN A 1 104 ? 9.244 15.059 -7.531 1.00 39.78 104 ASN A N 1
ATOM 849 C CA . ASN A 1 104 ? 10.291 15.934 -8.029 1.00 39.78 104 ASN A CA 1
ATOM 850 C C . ASN A 1 104 ? 10.072 17.320 -7.401 1.00 39.78 104 ASN A C 1
ATOM 852 O O . ASN A 1 104 ? 9.057 17.964 -7.684 1.00 39.78 104 ASN A O 1
ATOM 856 N N . SER A 1 105 ? 11.000 17.778 -6.565 1.00 41.38 105 SER A N 1
ATOM 857 C CA . SER A 1 105 ? 11.148 19.207 -6.330 1.00 41.38 105 SER A CA 1
ATOM 858 C C . SER A 1 105 ? 11.534 19.805 -7.680 1.00 41.38 105 SER A C 1
ATOM 860 O O . SER A 1 105 ? 12.671 19.671 -8.127 1.00 41.38 105 SER A O 1
ATOM 862 N N . LYS A 1 106 ? 10.568 20.403 -8.384 1.00 43.69 106 LYS A N 1
ATOM 863 C CA . LYS A 1 106 ? 10.923 21.574 -9.181 1.00 43.69 106 LYS A CA 1
ATOM 864 C C . LYS A 1 106 ? 11.409 22.596 -8.155 1.00 43.69 106 LYS A C 1
ATOM 866 O O . LYS A 1 106 ? 10.758 22.768 -7.131 1.00 43.69 106 LYS A O 1
ATOM 871 N N . ASP A 1 107 ? 12.578 23.150 -8.426 1.00 43.53 107 ASP A N 1
ATOM 872 C CA . ASP A 1 107 ? 13.399 24.004 -7.567 1.00 43.53 107 ASP A CA 1
ATOM 873 C C . ASP A 1 107 ? 14.327 23.241 -6.618 1.00 43.53 107 ASP A C 1
ATOM 875 O O . ASP A 1 107 ? 13.987 22.831 -5.511 1.00 43.53 107 ASP A O 1
ATOM 879 N N . GLY A 1 108 ? 15.561 23.069 -7.099 1.00 45.66 108 GLY A N 1
ATOM 880 C CA . GLY A 1 108 ? 16.713 22.539 -6.377 1.00 45.66 108 GLY A CA 1
ATOM 881 C C . GLY A 1 108 ? 17.215 23.466 -5.270 1.00 45.66 108 GLY A C 1
ATOM 882 O O . GLY A 1 108 ? 18.406 23.757 -5.202 1.00 45.66 108 GLY A O 1
ATOM 883 N N . THR A 1 109 ? 16.332 23.914 -4.381 1.00 43.22 109 THR A N 1
ATOM 884 C CA . THR A 1 109 ? 16.729 24.516 -3.110 1.00 43.22 109 THR A CA 1
ATOM 885 C C . THR A 1 109 ? 16.601 23.476 -2.001 1.00 43.22 109 THR A C 1
ATOM 887 O O . THR A 1 109 ? 15.542 22.912 -1.732 1.00 43.22 109 THR A O 1
ATOM 890 N N . ASN A 1 110 ? 17.736 23.180 -1.365 1.00 39.25 110 ASN A N 1
ATOM 891 C CA . ASN A 1 110 ? 17.835 22.281 -0.219 1.00 39.25 110 ASN A CA 1
ATOM 892 C C . ASN A 1 110 ? 17.018 22.850 0.953 1.00 39.25 110 ASN A C 1
ATOM 894 O O . ASN A 1 110 ? 17.525 23.643 1.745 1.00 39.25 110 ASN A O 1
ATOM 898 N N . THR A 1 111 ? 15.768 22.426 1.115 1.00 42.03 111 THR A N 1
ATOM 899 C CA . THR A 1 111 ? 15.009 22.677 2.344 1.00 42.03 111 THR A CA 1
ATOM 900 C C . THR A 1 111 ? 15.427 21.639 3.384 1.00 42.03 111 THR A C 1
ATOM 902 O O . THR A 1 111 ? 14.784 20.612 3.598 1.00 42.03 111 THR A O 1
ATOM 905 N N . ARG A 1 112 ? 16.576 21.882 4.026 1.00 45.16 112 ARG A N 1
ATOM 906 C CA . ARG A 1 112 ? 16.922 21.201 5.278 1.00 45.16 112 ARG A CA 1
ATOM 907 C C . ARG A 1 112 ? 15.930 21.679 6.336 1.00 45.16 112 ARG A C 1
ATOM 909 O O . ARG A 1 112 ? 15.928 22.852 6.692 1.00 45.16 112 ARG A O 1
ATOM 916 N N . GLY A 1 113 ? 15.089 20.770 6.824 1.00 38.62 113 GLY A N 1
ATOM 917 C CA . GLY A 1 113 ? 14.314 20.979 8.041 1.00 38.62 113 GLY A CA 1
ATOM 918 C C . GLY A 1 113 ? 15.265 21.120 9.225 1.00 38.62 113 GLY A C 1
ATOM 919 O O . GLY A 1 113 ? 15.666 20.128 9.829 1.00 38.62 113 GLY A O 1
ATOM 920 N N . SER A 1 114 ? 15.671 22.351 9.510 1.00 34.03 114 SER A N 1
ATOM 921 C CA . SER A 1 114 ? 16.369 22.725 10.732 1.00 34.03 114 SER A CA 1
ATOM 922 C C . SER A 1 114 ? 15.333 22.791 11.850 1.00 34.03 114 SER A C 1
ATOM 924 O O . SER A 1 114 ? 14.527 23.718 11.898 1.00 34.03 114 SER A O 1
ATOM 926 N N . THR A 1 115 ? 15.317 21.805 12.741 1.00 40.09 115 THR A N 1
ATOM 927 C CA . THR A 1 115 ? 14.694 21.987 14.055 1.00 40.09 115 THR A CA 1
ATOM 928 C C . THR A 1 115 ? 15.738 22.638 14.953 1.00 40.09 115 THR A C 1
ATOM 930 O O . THR A 1 115 ? 16.872 22.159 14.995 1.00 40.09 115 THR A O 1
ATOM 933 N N . LYS A 1 116 ? 15.343 23.764 15.558 1.00 33.12 116 LYS A N 1
ATOM 934 C CA . LYS A 1 116 ? 16.094 24.552 16.543 1.00 33.12 116 LYS A CA 1
ATOM 935 C C . LYS A 1 116 ? 16.774 23.693 17.605 1.00 33.12 116 LYS A C 1
ATOM 937 O O . LYS A 1 116 ? 16.174 22.665 17.993 1.00 33.12 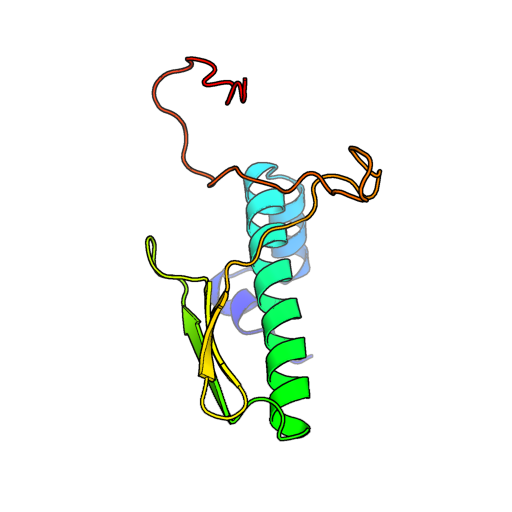116 LYS A O 1
#